Protein AF-A0A3N5NMA1-F1 (afdb_monomer_lite)

Sequence (122 aa):
MNNHKTGMLTVLQNRDFLALWLSQLVSKIGDNFAVIAALVLINRLAERAGIAVVVIAAAMTIPQLFALASGVFVDRFSRKTVMIVSNILRAGVVLLALLVQRPGQLYILYITAFALMGLGAL

Secondary structure (DSSP, 8-state):
-------HHHHTTSHHHHHHHHHHHHHHHHHHHHHHHHHHHHHHH-TTHHHHHHHHHHHHHGGGGGHHHHHHHHHHS-HHHHHHHHHHHHHHHHGGGGG--SGGGHHHHHHHHHHHHHHHT-

Radius of gyration: 18.5 Å; chains: 1; bounding box: 37×26×65 Å

Structure (mmCIF, N/CA/C/O backbone):
data_AF-A0A3N5NMA1-F1
#
_entry.id   AF-A0A3N5NMA1-F1
#
loop_
_atom_site.group_PDB
_atom_site.id
_atom_site.type_symbol
_atom_site.label_atom_id
_atom_site.label_alt_id
_atom_site.label_comp_id
_atom_site.label_asym_id
_atom_site.label_entity_id
_atom_site.label_seq_id
_atom_site.pdbx_PDB_ins_code
_atom_site.Cartn_x
_atom_site.Cartn_y
_atom_site.Cartn_z
_atom_site.occupancy
_atom_site.B_iso_or_equiv
_atom_site.auth_seq_id
_atom_site.auth_comp_id
_atom_site.auth_asym_id
_atom_site.auth_atom_id
_atom_site.pdbx_PDB_model_num
ATOM 1 N N . MET A 1 1 ? -6.304 13.127 45.333 1.00 39.97 1 MET A N 1
ATOM 2 C CA . MET A 1 1 ? -5.652 13.367 44.023 1.00 39.97 1 MET A CA 1
ATOM 3 C C . MET A 1 1 ? -4.910 12.097 43.630 1.00 39.97 1 MET A C 1
ATOM 5 O O . MET A 1 1 ? -3.783 11.904 44.063 1.00 39.97 1 MET A O 1
ATOM 9 N N . ASN A 1 2 ? -5.564 11.182 42.905 1.00 43.16 2 ASN A N 1
ATOM 10 C CA . ASN A 1 2 ? -4.961 9.897 42.535 1.00 43.16 2 ASN A CA 1
ATOM 11 C C . ASN A 1 2 ? -4.225 10.042 41.202 1.00 43.16 2 ASN A C 1
ATOM 13 O O . ASN A 1 2 ? -4.841 10.123 40.143 1.00 43.16 2 ASN A O 1
ATOM 17 N N . ASN A 1 3 ? -2.898 10.080 41.280 1.00 54.09 3 ASN A N 1
ATOM 18 C CA . ASN A 1 3 ? -2.002 10.077 40.132 1.00 54.09 3 ASN A CA 1
ATOM 19 C C . ASN A 1 3 ? -2.031 8.700 39.453 1.00 54.09 3 ASN A C 1
ATOM 21 O O . ASN A 1 3 ? -1.236 7.818 39.781 1.00 54.09 3 ASN A O 1
ATOM 25 N N . HIS A 1 4 ? -2.928 8.504 38.488 1.00 57.03 4 HIS A N 1
ATOM 26 C CA . HIS A 1 4 ? -2.759 7.444 37.501 1.00 57.03 4 HIS A CA 1
ATOM 27 C C . HIS A 1 4 ? -1.563 7.815 36.630 1.00 57.03 4 HIS A C 1
ATOM 29 O O . HIS A 1 4 ? -1.668 8.623 35.713 1.00 57.03 4 HIS A O 1
ATOM 35 N N . LYS A 1 5 ? -0.400 7.238 36.938 1.00 58.50 5 LYS A N 1
ATOM 36 C CA . LYS A 1 5 ? 0.709 7.168 35.989 1.00 58.50 5 LYS A CA 1
ATOM 37 C C . LYS A 1 5 ? 0.260 6.259 34.842 1.00 58.50 5 LYS A C 1
ATOM 39 O O . LYS A 1 5 ? 0.550 5.068 34.842 1.00 58.50 5 LYS A O 1
ATOM 44 N N . THR A 1 6 ? -0.503 6.800 33.901 1.00 63.28 6 THR A N 1
ATOM 45 C CA . THR A 1 6 ? -0.841 6.168 32.623 1.00 63.28 6 THR A CA 1
ATOM 46 C C . THR A 1 6 ? 0.431 6.098 31.781 1.00 63.28 6 THR A C 1
ATOM 48 O O . THR A 1 6 ? 0.697 6.941 30.931 1.00 63.28 6 THR A O 1
ATOM 51 N N . GLY A 1 7 ? 1.283 5.115 32.069 1.00 70.19 7 GLY A N 1
ATOM 52 C CA . GLY A 1 7 ? 2.435 4.809 31.228 1.00 70.19 7 GLY A CA 1
ATOM 53 C C . GLY A 1 7 ? 1.976 4.154 29.924 1.00 70.19 7 GLY A C 1
ATOM 54 O O . GLY A 1 7 ? 1.015 3.389 29.929 1.00 70.19 7 GLY A O 1
ATOM 55 N N . MET A 1 8 ? 2.685 4.390 28.812 1.00 72.06 8 MET A N 1
ATOM 56 C CA . MET A 1 8 ? 2.418 3.714 27.523 1.00 72.06 8 MET A CA 1
ATOM 57 C C . MET A 1 8 ? 2.288 2.187 27.663 1.00 72.06 8 MET A C 1
ATOM 59 O O . MET A 1 8 ? 1.491 1.565 26.966 1.00 72.06 8 MET A O 1
ATOM 63 N N . LEU A 1 9 ? 3.031 1.589 28.601 1.00 78.94 9 LEU A N 1
ATOM 64 C CA . LEU A 1 9 ? 3.009 0.152 28.880 1.00 78.94 9 LEU A CA 1
ATOM 65 C C . LEU A 1 9 ? 1.656 -0.348 29.416 1.00 78.94 9 LEU A C 1
ATOM 67 O O . LEU A 1 9 ? 1.308 -1.502 29.192 1.00 78.94 9 LEU A O 1
ATOM 71 N N . THR A 1 10 ? 0.865 0.504 30.074 1.00 81.38 10 THR A N 1
ATOM 72 C CA . THR A 1 10 ? -0.471 0.146 30.577 1.00 81.38 10 THR A CA 1
ATOM 73 C C . THR A 1 10 ? -1.464 -0.066 29.432 1.00 81.38 10 THR A C 1
ATOM 75 O O . THR A 1 10 ? -2.348 -0.910 29.529 1.00 81.38 10 THR A O 1
ATOM 78 N N . VAL A 1 11 ? -1.296 0.633 28.304 1.00 82.31 11 VAL A N 1
ATOM 79 C CA . VAL A 1 11 ? -2.168 0.475 27.126 1.00 82.31 11 VAL A CA 1
ATOM 80 C C . VAL A 1 11 ? -1.945 -0.888 26.456 1.00 82.31 11 VAL A C 1
ATOM 82 O O . VAL A 1 11 ? -2.894 -1.502 25.974 1.00 82.31 11 VAL A O 1
ATOM 85 N N . LEU A 1 12 ? -0.717 -1.418 26.513 1.00 84.88 12 LEU A N 1
ATOM 86 C CA . LEU A 1 12 ? -0.369 -2.749 25.996 1.00 84.88 12 LEU A CA 1
ATOM 87 C C . LEU A 1 12 ? -0.980 -3.903 26.809 1.00 84.88 12 LEU A C 1
ATOM 89 O O . LEU A 1 12 ? -1.012 -5.032 26.327 1.00 84.88 12 LEU A O 1
ATOM 93 N N . GLN A 1 13 ? -1.483 -3.642 28.019 1.00 87.31 13 GLN A N 1
ATOM 94 C CA . GLN A 1 13 ? -2.186 -4.647 28.826 1.00 87.31 13 GLN A CA 1
ATOM 95 C C . GLN A 1 13 ? -3.621 -4.889 28.334 1.00 87.31 13 GLN A C 1
ATOM 97 O O . GLN A 1 13 ? -4.212 -5.926 28.636 1.00 87.31 13 GLN A O 1
ATOM 102 N N . ASN A 1 14 ? -4.185 -3.962 27.554 1.00 91.94 14 ASN A N 1
ATOM 103 C CA . ASN A 1 14 ? -5.468 -4.167 26.899 1.00 91.94 14 ASN A CA 1
ATOM 104 C C . ASN A 1 14 ? -5.282 -5.109 25.697 1.00 91.94 14 ASN A C 1
ATOM 106 O O . ASN A 1 14 ? -4.626 -4.759 24.715 1.00 91.94 14 ASN A O 1
ATOM 110 N N . ARG A 1 15 ? -5.877 -6.306 25.774 1.00 89.69 15 ARG A N 1
ATOM 111 C CA . ARG A 1 15 ? -5.729 -7.356 24.751 1.00 89.69 15 ARG A CA 1
ATOM 112 C C . ARG A 1 15 ? -6.254 -6.927 23.380 1.00 89.69 15 ARG A C 1
ATOM 114 O O . ARG A 1 15 ? -5.629 -7.270 22.380 1.00 89.69 15 ARG A O 1
ATOM 121 N N . ASP A 1 16 ? -7.337 -6.155 23.334 1.00 89.19 16 ASP A N 1
ATOM 122 C CA . ASP A 1 16 ? -7.918 -5.673 22.076 1.00 89.19 16 ASP A CA 1
ATOM 123 C C . ASP A 1 16 ? -6.998 -4.645 21.414 1.00 89.19 16 ASP A C 1
ATOM 125 O O . ASP A 1 16 ? -6.737 -4.711 20.211 1.00 89.19 16 ASP A O 1
ATOM 129 N N . PHE A 1 17 ? -6.437 -3.731 22.211 1.00 89.56 17 PHE A N 1
ATOM 130 C CA . PHE A 1 17 ? -5.446 -2.775 21.722 1.00 89.56 17 PHE A CA 1
ATOM 131 C C . PHE A 1 17 ? -4.183 -3.483 21.231 1.00 89.56 17 PHE A C 1
ATOM 133 O O . PHE A 1 17 ? -3.706 -3.198 20.135 1.00 89.56 17 PHE A O 1
ATOM 140 N N . LEU A 1 18 ? -3.651 -4.422 22.017 1.00 91.44 18 LEU A N 1
ATOM 141 C CA . LEU A 1 18 ? -2.439 -5.155 21.666 1.00 91.44 18 LEU A CA 1
ATOM 142 C C . LEU A 1 18 ? -2.624 -5.953 20.368 1.00 91.44 18 LEU A C 1
ATOM 144 O O . LEU A 1 18 ? -1.732 -5.947 19.521 1.00 91.44 18 LEU A O 1
ATOM 148 N N . ALA A 1 19 ? -3.785 -6.588 20.179 1.00 90.25 19 ALA A N 1
ATOM 149 C CA . ALA A 1 19 ? -4.116 -7.300 18.948 1.00 90.25 19 ALA A CA 1
ATOM 150 C C . ALA A 1 19 ? -4.130 -6.360 17.730 1.00 90.25 19 ALA A C 1
ATOM 152 O O . ALA A 1 19 ? -3.487 -6.662 16.724 1.00 90.25 19 ALA A O 1
ATOM 153 N N . LEU A 1 20 ? -4.788 -5.198 17.838 1.00 87.50 20 LEU A N 1
ATOM 154 C CA . LEU A 1 20 ? -4.814 -4.182 16.777 1.00 87.50 20 LEU A CA 1
ATOM 155 C C . LEU A 1 20 ? -3.435 -3.575 16.498 1.00 87.50 20 LEU A C 1
ATOM 157 O O . LEU A 1 20 ? -3.115 -3.230 15.359 1.00 87.50 20 LEU A O 1
ATOM 161 N N . TRP A 1 21 ? -2.619 -3.402 17.534 1.00 91.81 21 TRP A N 1
ATOM 162 C CA . TRP A 1 21 ? -1.279 -2.846 17.406 1.00 91.81 21 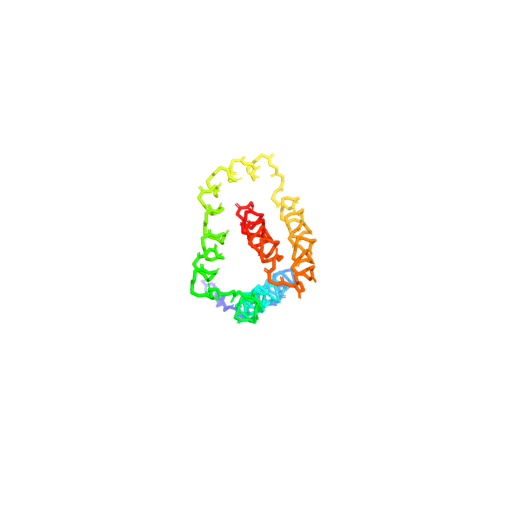TRP A CA 1
ATOM 163 C C . TRP A 1 21 ? -0.342 -3.828 16.699 1.00 91.81 21 TRP A C 1
ATOM 165 O O . TRP A 1 21 ? 0.327 -3.454 15.737 1.00 91.81 21 TRP A O 1
ATOM 175 N N . LEU A 1 22 ? -0.353 -5.103 17.102 1.00 93.00 22 LEU A N 1
ATOM 176 C CA . LEU A 1 22 ? 0.433 -6.154 16.454 1.00 93.00 22 LEU A CA 1
ATOM 177 C C . LEU A 1 22 ? -0.006 -6.378 15.004 1.00 93.00 22 LEU A C 1
ATOM 179 O O . LEU A 1 22 ? 0.849 -6.495 14.127 1.00 93.00 22 LEU A O 1
ATOM 183 N N . SER A 1 23 ? -1.314 -6.377 14.717 1.00 88.94 23 SER A N 1
ATOM 184 C CA . SER A 1 23 ? -1.799 -6.510 13.338 1.00 88.94 23 SER A CA 1
ATOM 185 C C . SER A 1 23 ? -1.334 -5.350 12.457 1.00 88.94 23 SER A C 1
ATOM 187 O O . SER A 1 23 ? -0.936 -5.563 11.310 1.00 88.94 23 SER A O 1
ATOM 189 N N . GLN A 1 24 ? -1.336 -4.123 12.986 1.00 88.75 24 GLN A N 1
ATOM 190 C CA . GLN A 1 24 ? -0.826 -2.953 12.270 1.00 88.75 24 GLN A CA 1
ATOM 191 C C . GLN A 1 24 ? 0.687 -3.013 12.076 1.00 88.75 24 GLN A C 1
ATOM 193 O O . GLN A 1 24 ? 1.161 -2.702 10.986 1.00 88.75 24 GLN A O 1
ATOM 198 N N . LEU A 1 25 ? 1.441 -3.451 13.087 1.00 93.25 25 LEU A N 1
ATOM 199 C CA . LEU A 1 25 ? 2.888 -3.623 12.984 1.00 93.25 25 LEU A CA 1
ATOM 200 C C . LEU A 1 25 ? 3.243 -4.595 11.854 1.00 93.25 25 LEU A C 1
ATOM 202 O O . LEU A 1 25 ? 4.022 -4.249 10.967 1.00 9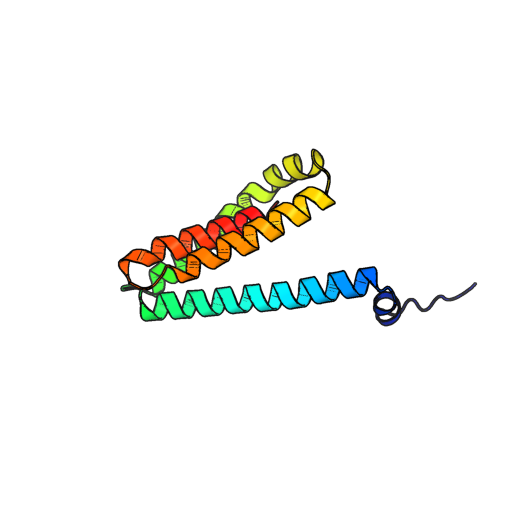3.25 25 LEU A O 1
ATOM 206 N N . VAL A 1 26 ? 2.628 -5.781 11.847 1.00 91.44 26 VAL A N 1
ATOM 207 C CA . VAL A 1 26 ? 2.846 -6.795 10.804 1.00 91.44 26 VAL A CA 1
ATOM 208 C C . VAL A 1 26 ? 2.458 -6.254 9.427 1.00 91.44 26 VAL A C 1
ATOM 210 O O . VAL A 1 26 ? 3.225 -6.401 8.477 1.00 91.44 26 VAL A O 1
ATOM 213 N N . SER A 1 27 ? 1.320 -5.563 9.319 1.00 87.88 27 SER A N 1
ATOM 214 C CA . SER A 1 27 ? 0.867 -4.972 8.051 1.00 87.88 27 SER A CA 1
ATOM 215 C C . SER A 1 27 ? 1.846 -3.921 7.525 1.00 87.88 27 SER A C 1
ATOM 217 O O . SER A 1 27 ? 2.191 -3.935 6.349 1.00 87.88 27 SER A O 1
ATOM 219 N N . LYS A 1 28 ? 2.369 -3.047 8.396 1.00 90.31 28 LYS A N 1
ATOM 220 C CA . LYS A 1 28 ? 3.348 -2.018 8.011 1.00 90.31 28 LYS A CA 1
ATOM 221 C C . LYS A 1 28 ? 4.690 -2.597 7.593 1.00 90.31 28 LYS A C 1
ATOM 223 O O . LYS A 1 28 ? 5.343 -2.047 6.707 1.00 90.31 28 LYS A O 1
ATOM 228 N N . ILE A 1 29 ? 5.108 -3.698 8.205 1.00 94.44 29 ILE A N 1
ATOM 229 C CA . ILE A 1 29 ? 6.290 -4.432 7.755 1.00 94.44 29 ILE A CA 1
ATOM 230 C C . ILE A 1 29 ? 6.033 -5.011 6.357 1.00 9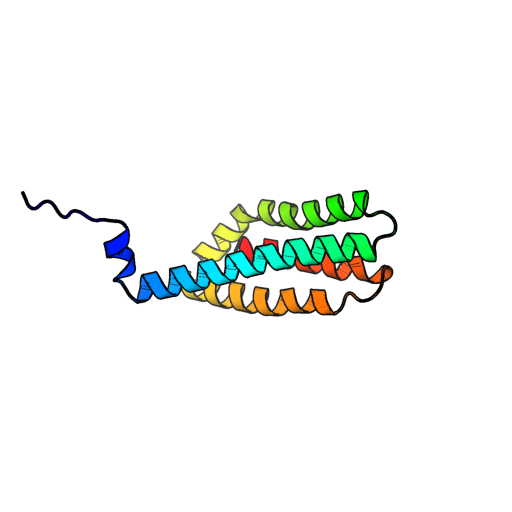4.44 29 ILE A C 1
ATOM 232 O O . ILE A 1 29 ? 6.852 -4.812 5.461 1.00 94.44 29 ILE A O 1
ATOM 236 N N . GLY A 1 30 ? 4.877 -5.647 6.145 1.00 90.00 30 GLY A N 1
ATOM 237 C CA . GLY A 1 30 ? 4.466 -6.177 4.841 1.00 90.00 30 GLY A CA 1
ATOM 238 C C . GLY A 1 30 ? 4.429 -5.115 3.739 1.00 90.00 30 GLY A C 1
ATOM 239 O O . GLY A 1 30 ? 5.005 -5.326 2.673 1.00 90.00 30 GLY A O 1
ATOM 240 N N . ASP A 1 31 ? 3.841 -3.949 4.016 1.00 89.50 31 ASP A N 1
ATOM 241 C CA . ASP A 1 31 ? 3.799 -2.810 3.089 1.00 89.50 31 ASP A CA 1
ATOM 242 C C . ASP A 1 31 ? 5.213 -2.374 2.663 1.00 89.50 31 ASP A C 1
ATOM 244 O O . ASP A 1 31 ? 5.478 -2.167 1.478 1.00 89.50 31 ASP A O 1
ATOM 248 N N . ASN A 1 32 ? 6.151 -2.279 3.612 1.00 92.81 32 ASN A N 1
ATOM 249 C CA . ASN A 1 32 ? 7.536 -1.907 3.308 1.00 92.81 32 ASN A CA 1
ATOM 250 C C . ASN A 1 32 ? 8.249 -2.966 2.459 1.00 92.81 32 ASN A C 1
ATOM 252 O O . ASN A 1 32 ? 8.953 -2.621 1.509 1.00 92.81 32 ASN A O 1
ATOM 256 N N . PHE A 1 33 ? 8.039 -4.253 2.747 1.00 94.12 33 PHE A N 1
ATOM 257 C CA . PHE A 1 33 ? 8.566 -5.325 1.90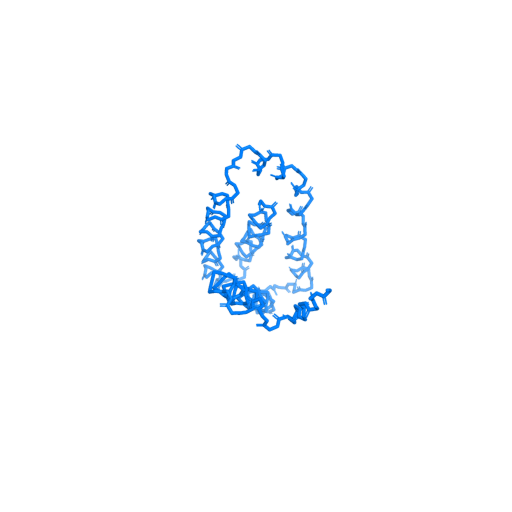2 1.00 94.12 33 PHE A CA 1
ATOM 258 C C . PHE A 1 33 ? 7.986 -5.280 0.488 1.00 94.12 33 PHE A C 1
ATOM 260 O O . PHE A 1 33 ? 8.733 -5.482 -0.467 1.00 94.12 33 PHE A O 1
ATOM 267 N N . ALA A 1 34 ? 6.697 -4.971 0.331 1.00 91.69 34 ALA A N 1
ATOM 268 C CA . ALA A 1 34 ? 6.072 -4.833 -0.981 1.00 91.69 34 ALA A CA 1
ATOM 269 C C . ALA A 1 34 ? 6.708 -3.697 -1.800 1.00 91.69 34 ALA A C 1
ATOM 271 O O . ALA A 1 34 ? 6.969 -3.877 -2.990 1.00 91.69 34 ALA A O 1
ATOM 272 N N . VAL A 1 35 ? 7.034 -2.563 -1.169 1.00 92.94 35 VAL A N 1
ATOM 273 C CA . VAL A 1 35 ? 7.764 -1.462 -1.824 1.00 92.94 35 VAL A CA 1
ATOM 274 C C . VAL A 1 35 ? 9.157 -1.910 -2.261 1.00 92.94 35 VAL A C 1
ATOM 276 O O . VAL A 1 35 ? 9.535 -1.697 -3.412 1.00 92.94 35 VAL A O 1
ATOM 279 N N . ILE A 1 36 ? 9.911 -2.579 -1.384 1.00 95.44 36 ILE A N 1
ATOM 280 C CA . ILE A 1 36 ? 11.245 -3.099 -1.725 1.00 95.44 36 ILE A CA 1
ATOM 281 C C . ILE A 1 36 ? 11.149 -4.097 -2.887 1.00 95.44 36 ILE A C 1
ATOM 283 O O . ILE A 1 36 ? 11.903 -3.989 -3.854 1.00 95.44 36 ILE A O 1
ATOM 287 N N . ALA A 1 37 ? 10.201 -5.034 -2.835 1.00 94.56 37 ALA A N 1
ATOM 288 C CA . ALA A 1 37 ? 9.973 -6.013 -3.894 1.00 94.56 37 ALA A CA 1
ATOM 289 C C . ALA A 1 37 ? 9.632 -5.337 -5.230 1.00 94.56 37 ALA A C 1
ATOM 291 O O . ALA A 1 37 ? 10.182 -5.710 -6.266 1.00 94.56 37 ALA A O 1
ATOM 292 N N . ALA A 1 38 ? 8.788 -4.304 -5.207 1.00 94.88 38 ALA A N 1
ATOM 293 C CA . ALA A 1 38 ? 8.446 -3.525 -6.389 1.00 94.88 38 ALA A CA 1
ATOM 294 C C . ALA A 1 38 ? 9.673 -2.823 -6.994 1.00 94.88 38 ALA A C 1
ATOM 296 O O . ALA A 1 38 ? 9.870 -2.872 -8.208 1.00 94.88 38 ALA A O 1
ATOM 297 N N . LEU A 1 39 ? 10.536 -2.227 -6.163 1.00 95.50 39 LEU A N 1
ATOM 298 C CA . LEU A 1 39 ? 11.783 -1.602 -6.617 1.00 95.50 39 LEU A CA 1
ATOM 299 C C . LEU A 1 39 ? 12.751 -2.623 -7.227 1.00 95.50 39 LEU A C 1
ATOM 301 O O . LEU A 1 39 ? 13.331 -2.361 -8.281 1.00 95.50 39 LEU A O 1
ATOM 305 N N . VAL A 1 40 ? 12.892 -3.801 -6.612 1.00 95.62 40 VAL A N 1
ATOM 306 C CA . VAL A 1 40 ? 13.709 -4.899 -7.156 1.00 95.62 40 VAL A CA 1
ATOM 307 C C . VAL A 1 40 ? 13.165 -5.362 -8.506 1.00 95.62 40 VAL A C 1
ATOM 309 O O . VAL A 1 40 ? 13.933 -5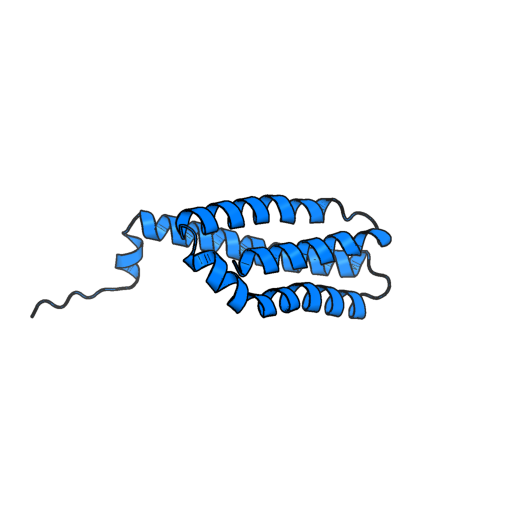.574 -9.444 1.00 95.62 40 VAL A O 1
ATOM 312 N N . LEU A 1 41 ? 11.846 -5.495 -8.633 1.00 95.75 41 LEU A N 1
ATOM 313 C CA . LEU A 1 41 ? 11.201 -5.940 -9.863 1.00 95.75 41 LEU A CA 1
ATOM 314 C C . LEU A 1 41 ? 11.361 -4.923 -10.993 1.00 95.75 41 LEU A C 1
ATOM 316 O O . LEU A 1 41 ? 11.693 -5.299 -12.115 1.00 95.75 41 LEU A O 1
ATOM 320 N N . ILE A 1 42 ? 11.209 -3.635 -10.683 1.00 96.56 42 ILE A N 1
ATOM 321 C CA . ILE A 1 42 ? 11.496 -2.539 -11.613 1.00 96.56 42 ILE A CA 1
ATOM 322 C C . ILE A 1 42 ? 12.958 -2.583 -12.049 1.00 96.56 42 ILE A C 1
ATOM 324 O O . ILE A 1 42 ? 13.233 -2.515 -13.240 1.00 96.56 42 ILE A O 1
ATOM 328 N N . ASN A 1 43 ? 13.898 -2.734 -11.117 1.00 96.31 43 ASN A N 1
ATOM 329 C CA . ASN A 1 43 ? 15.318 -2.777 -11.452 1.00 96.31 43 ASN A CA 1
ATOM 330 C C . ASN A 1 43 ? 15.674 -3.965 -12.363 1.00 96.31 43 ASN A C 1
ATOM 332 O O . ASN A 1 43 ? 16.513 -3.821 -13.245 1.00 96.31 43 ASN A O 1
ATOM 336 N N . ARG A 1 44 ? 15.017 -5.116 -12.178 1.00 95.06 44 ARG A N 1
ATOM 337 C CA . ARG A 1 44 ? 15.257 -6.327 -12.976 1.00 95.06 44 ARG A CA 1
ATOM 338 C C . ARG A 1 44 ? 14.581 -6.322 -14.342 1.00 95.06 44 ARG A C 1
ATOM 340 O O . ARG A 1 44 ? 15.128 -6.897 -15.276 1.00 95.06 44 ARG A O 1
ATOM 347 N N . LEU A 1 45 ? 13.373 -5.770 -14.438 1.00 95.44 45 LEU A N 1
ATOM 348 C CA . LEU A 1 45 ? 12.509 -5.952 -15.607 1.00 95.44 45 LEU A CA 1
ATOM 349 C C . LEU A 1 45 ? 12.294 -4.676 -16.422 1.00 95.44 45 LEU A C 1
ATOM 351 O O . LEU A 1 45 ? 11.890 -4.775 -17.577 1.00 95.44 45 LEU A O 1
ATOM 355 N N . ALA A 1 46 ? 12.511 -3.487 -15.858 1.00 95.44 46 ALA A N 1
ATOM 356 C CA . ALA A 1 46 ? 12.276 -2.245 -16.583 1.00 95.44 46 ALA A CA 1
ATOM 357 C C . ALA A 1 46 ? 13.472 -1.895 -17.469 1.00 95.44 46 ALA A C 1
ATOM 359 O O . ALA A 1 46 ? 14.592 -1.752 -16.989 1.00 95.44 46 ALA A O 1
ATOM 360 N N . GLU A 1 47 ? 13.209 -1.621 -18.745 1.00 92.06 47 GLU A N 1
ATOM 361 C CA . GLU A 1 47 ? 14.225 -1.099 -19.669 1.00 92.06 47 GLU A CA 1
ATOM 362 C C . GLU A 1 47 ? 14.762 0.271 -19.223 1.00 92.06 47 GLU A C 1
ATOM 364 O O . GLU A 1 47 ? 15.930 0.597 -19.419 1.00 92.06 47 GLU A O 1
ATOM 369 N N . ARG A 1 48 ? 13.901 1.087 -18.597 1.00 93.50 48 ARG A N 1
ATOM 370 C CA . ARG A 1 48 ? 14.227 2.422 -18.075 1.00 93.50 48 ARG A CA 1
ATOM 371 C C . ARG A 1 48 ? 13.827 2.534 -16.607 1.00 93.50 48 ARG A C 1
ATOM 373 O O . ARG A 1 48 ? 12.825 3.168 -16.274 1.00 93.50 48 ARG A O 1
ATOM 380 N N . ALA A 1 49 ? 14.625 1.931 -15.728 1.00 91.75 49 ALA A N 1
ATOM 381 C CA . ALA A 1 49 ? 14.349 1.870 -14.290 1.00 91.75 49 ALA A CA 1
ATOM 382 C C . ALA A 1 49 ? 14.050 3.244 -13.658 1.00 91.75 49 ALA A C 1
ATOM 384 O O . ALA A 1 49 ? 13.113 3.354 -12.874 1.00 91.75 49 ALA A O 1
ATOM 385 N N . GLY A 1 50 ? 14.766 4.309 -14.046 1.00 93.56 50 GLY A N 1
ATOM 386 C CA . GLY A 1 50 ? 14.523 5.658 -13.516 1.00 93.56 50 GLY A CA 1
ATOM 387 C C . GLY A 1 50 ? 13.102 6.173 -13.780 1.00 93.56 50 GLY A C 1
ATOM 388 O O . GLY A 1 50 ? 12.449 6.674 -12.870 1.00 93.56 50 GLY A O 1
ATOM 389 N N . ILE A 1 51 ? 12.583 5.979 -14.998 1.00 95.50 51 ILE A N 1
ATOM 390 C CA . ILE A 1 51 ? 11.207 6.371 -15.346 1.00 95.50 51 ILE A CA 1
ATOM 391 C C . ILE A 1 51 ? 10.206 5.476 -14.610 1.00 95.50 51 ILE A C 1
ATOM 393 O O . ILE A 1 51 ? 9.242 5.970 -14.036 1.00 95.50 51 ILE A O 1
ATOM 397 N N . ALA A 1 52 ? 10.451 4.166 -14.580 1.00 96.25 52 ALA A N 1
ATOM 398 C CA . ALA A 1 52 ? 9.575 3.210 -13.910 1.00 96.25 52 ALA A CA 1
ATOM 399 C C . ALA A 1 52 ? 9.424 3.485 -12.400 1.00 96.25 52 ALA A C 1
ATOM 401 O O . ALA A 1 52 ? 8.328 3.322 -11.865 1.00 96.25 52 ALA A O 1
ATOM 402 N N . VAL A 1 53 ? 10.485 3.947 -11.726 1.00 96.50 53 VAL A N 1
ATOM 403 C CA . VAL A 1 53 ? 10.436 4.382 -10.317 1.00 96.50 53 VAL A CA 1
ATOM 404 C C . VAL A 1 53 ? 9.547 5.618 -10.142 1.00 96.50 53 VAL A C 1
ATOM 406 O O . VAL A 1 53 ? 8.746 5.675 -9.211 1.00 96.50 53 VAL A O 1
ATOM 409 N N . VAL A 1 54 ? 9.627 6.592 -11.051 1.00 96.88 54 VAL A N 1
ATOM 410 C CA . VAL A 1 54 ? 8.746 7.774 -11.017 1.00 96.88 54 VAL A CA 1
ATOM 411 C C . VAL A 1 54 ? 7.288 7.373 -11.245 1.00 96.88 54 VAL A C 1
ATOM 413 O O . VAL A 1 54 ? 6.402 7.842 -10.534 1.00 96.88 54 VAL A O 1
ATOM 416 N N . VAL A 1 55 ? 7.031 6.467 -12.192 1.00 96.88 55 VAL A N 1
ATOM 417 C CA . VAL A 1 55 ? 5.676 5.984 -12.497 1.00 96.88 55 VAL A CA 1
ATOM 418 C C . VAL A 1 55 ? 5.063 5.251 -11.305 1.00 96.88 55 VAL A C 1
ATOM 420 O O . VAL A 1 55 ? 3.916 5.530 -10.959 1.00 96.88 55 VAL A O 1
ATOM 423 N N . ILE A 1 56 ? 5.801 4.358 -10.637 1.00 96.31 56 ILE A N 1
ATOM 424 C CA . ILE A 1 56 ? 5.261 3.670 -9.456 1.00 96.31 56 ILE A CA 1
ATOM 425 C C . ILE A 1 56 ? 5.050 4.630 -8.280 1.00 96.31 56 ILE A C 1
ATOM 427 O O . ILE A 1 56 ? 4.038 4.524 -7.594 1.00 96.31 56 ILE A O 1
ATOM 431 N N . ALA A 1 57 ? 5.935 5.612 -8.082 1.00 96.12 57 ALA A N 1
ATOM 432 C CA . ALA A 1 57 ? 5.745 6.642 -7.063 1.00 96.12 57 ALA A CA 1
ATOM 433 C C . ALA A 1 57 ? 4.483 7.476 -7.339 1.00 96.12 57 ALA A C 1
ATOM 435 O O . ALA A 1 57 ? 3.684 7.712 -6.435 1.00 96.12 57 ALA A O 1
ATOM 436 N N . ALA A 1 58 ? 4.247 7.860 -8.597 1.00 97.25 58 ALA A N 1
ATOM 437 C CA . ALA A 1 58 ? 3.018 8.538 -9.000 1.00 97.25 58 ALA A CA 1
ATOM 438 C C . ALA A 1 58 ? 1.782 7.656 -8.766 1.00 97.25 58 ALA A C 1
ATOM 440 O O . ALA A 1 58 ? 0.794 8.126 -8.203 1.00 97.25 58 ALA A O 1
ATOM 441 N N . ALA A 1 59 ? 1.852 6.369 -9.121 1.00 96.25 59 ALA A N 1
ATOM 442 C CA . ALA A 1 59 ? 0.779 5.412 -8.867 1.00 96.25 59 ALA A CA 1
ATOM 443 C C . ALA A 1 59 ? 0.453 5.291 -7.371 1.00 96.25 59 ALA A C 1
ATOM 445 O O . ALA A 1 59 ? -0.707 5.107 -7.020 1.00 96.25 59 ALA A O 1
ATOM 446 N N . MET A 1 60 ? 1.441 5.441 -6.485 1.00 94.38 60 MET A N 1
ATOM 447 C CA . MET A 1 60 ? 1.213 5.406 -5.041 1.00 94.38 60 MET A CA 1
ATOM 448 C C . MET A 1 60 ? 0.603 6.705 -4.487 1.00 94.38 60 MET A C 1
ATOM 450 O O . MET A 1 60 ? -0.193 6.660 -3.549 1.00 94.38 60 MET A O 1
ATOM 454 N N . THR A 1 61 ? 0.952 7.857 -5.058 1.00 94.31 61 THR A N 1
ATOM 455 C CA . THR A 1 61 ? 0.559 9.172 -4.522 1.00 94.31 61 THR A CA 1
ATOM 456 C C . THR A 1 61 ? -0.768 9.680 -5.085 1.00 94.31 61 THR A C 1
ATOM 458 O O . THR A 1 61 ? -1.575 10.226 -4.338 1.00 94.31 61 THR A O 1
ATOM 461 N N . ILE A 1 62 ? -1.042 9.488 -6.381 1.00 95.50 62 ILE A N 1
ATOM 462 C CA . ILE A 1 62 ? -2.258 10.010 -7.037 1.00 95.50 62 ILE A CA 1
ATOM 463 C C . ILE A 1 62 ? -3.557 9.566 -6.338 1.00 95.50 62 ILE A C 1
ATOM 465 O O . ILE A 1 62 ? -4.418 10.423 -6.131 1.00 95.50 62 ILE A O 1
ATOM 469 N N . PRO A 1 63 ? -3.733 8.295 -5.918 1.00 92.31 63 PRO A N 1
ATOM 470 C CA . PRO A 1 63 ? -4.947 7.872 -5.219 1.00 92.31 63 PRO A CA 1
ATOM 471 C C . PRO A 1 63 ? -5.248 8.668 -3.946 1.00 92.31 63 PRO A C 1
ATOM 473 O O . PRO A 1 63 ? -6.409 8.837 -3.583 1.00 92.31 63 PRO A O 1
ATOM 476 N N . GLN A 1 64 ? -4.217 9.190 -3.276 1.00 90.69 64 GLN A N 1
ATOM 477 C CA . GLN A 1 64 ? -4.371 9.937 -2.027 1.00 90.69 64 GLN A CA 1
ATOM 478 C C . GLN A 1 64 ? -5.095 11.273 -2.232 1.00 90.69 64 GLN A C 1
ATOM 480 O O . GLN A 1 64 ? -5.710 11.781 -1.298 1.00 90.69 64 GLN A O 1
ATOM 485 N N . LEU A 1 65 ? -5.104 11.814 -3.455 1.00 92.25 65 LEU A N 1
ATOM 486 C CA . LEU A 1 65 ? -5.870 13.019 -3.792 1.00 92.25 65 LEU A CA 1
ATOM 487 C C . LEU A 1 65 ? -7.380 12.820 -3.600 1.00 92.25 65 LEU A C 1
ATOM 489 O O . LEU A 1 65 ? -8.109 13.783 -3.373 1.00 92.25 65 LEU A O 1
ATOM 493 N N . PHE A 1 66 ? -7.849 11.572 -3.641 1.00 88.94 66 PHE A N 1
ATOM 494 C CA . PHE A 1 66 ? -9.254 11.228 -3.449 1.00 88.94 66 PHE A CA 1
ATOM 495 C C . PHE A 1 66 ? -9.617 10.943 -1.985 1.00 88.94 66 PHE A C 1
ATOM 497 O O . PHE A 1 66 ? -10.783 10.677 -1.705 1.00 88.94 66 PHE A O 1
ATOM 504 N N . ALA A 1 67 ? -8.677 11.055 -1.037 1.00 86.50 67 ALA A N 1
ATOM 505 C CA . ALA A 1 67 ? -8.918 10.747 0.377 1.00 86.50 67 ALA A CA 1
ATOM 506 C C . ALA A 1 67 ? -10.063 11.573 0.998 1.00 86.50 67 ALA A C 1
ATOM 508 O O . ALA A 1 67 ? -10.818 11.067 1.826 1.00 86.50 67 ALA A O 1
ATOM 509 N N . LEU A 1 68 ? -10.250 12.829 0.569 1.00 85.19 68 LEU A N 1
ATOM 510 C CA . LEU A 1 68 ? -11.367 13.655 1.044 1.00 85.19 68 LEU A CA 1
ATOM 511 C C . LEU A 1 68 ? -12.726 13.102 0.586 1.00 85.19 68 LEU A C 1
ATOM 513 O O . LEU A 1 68 ? -13.675 13.061 1.365 1.00 85.19 68 LEU A O 1
ATOM 517 N N . ALA A 1 69 ? -12.812 12.647 -0.668 1.00 86.25 69 ALA A N 1
ATOM 518 C CA . ALA A 1 69 ? -14.018 12.015 -1.194 1.00 86.25 69 ALA A CA 1
ATOM 519 C C . ALA A 1 69 ? -14.277 10.673 -0.499 1.00 86.25 69 ALA A C 1
ATOM 521 O O . ALA A 1 69 ? -15.418 10.377 -0.149 1.00 86.25 69 ALA A O 1
ATOM 522 N N . SER A 1 70 ? -13.218 9.905 -0.233 1.00 83.25 70 SER A N 1
ATOM 523 C CA . SER A 1 70 ? -13.286 8.674 0.551 1.00 83.25 70 SER A CA 1
ATOM 524 C C . SER A 1 70 ? -13.913 8.903 1.925 1.00 83.25 70 SER A C 1
ATOM 526 O O . SER A 1 70 ? -14.791 8.135 2.305 1.00 83.25 70 SER A O 1
ATOM 528 N N . GLY A 1 71 ? -13.573 9.995 2.621 1.00 81.81 71 GLY A N 1
ATOM 529 C CA . GLY A 1 71 ? -14.167 10.349 3.919 1.00 81.81 71 GLY A CA 1
ATOM 530 C C . GLY A 1 71 ? -15.698 10.416 3.897 1.00 81.81 71 GLY A C 1
ATOM 531 O O . GLY A 1 71 ? -16.351 9.865 4.779 1.00 81.81 71 GLY A O 1
ATOM 532 N N . VAL A 1 72 ? -16.285 10.964 2.827 1.00 85.44 72 VAL A N 1
ATOM 533 C CA . VAL A 1 72 ? -17.749 11.008 2.647 1.00 85.44 72 VAL A CA 1
ATOM 534 C C . VAL A 1 72 ? -18.350 9.604 2.540 1.00 85.44 72 VAL A C 1
ATOM 536 O O . VAL A 1 72 ? -19.455 9.365 3.028 1.00 85.44 72 VAL A O 1
ATOM 539 N N . PHE A 1 73 ? -17.646 8.664 1.903 1.00 80.50 73 PHE A N 1
ATOM 540 C CA . PHE A 1 73 ? -18.073 7.266 1.858 1.00 80.50 73 PHE A CA 1
ATOM 541 C C . PHE A 1 73 ? -17.933 6.601 3.229 1.00 80.50 73 PHE A C 1
ATOM 543 O O . PHE A 1 73 ? -18.877 5.946 3.667 1.00 80.50 73 PHE A O 1
ATOM 550 N N . VAL A 1 74 ? -16.816 6.801 3.935 1.00 83.81 74 VAL A N 1
ATOM 551 C CA . VAL A 1 74 ? -16.599 6.232 5.279 1.00 83.81 74 VAL A CA 1
ATOM 552 C C . VAL A 1 74 ? -17.666 6.687 6.261 1.00 83.81 74 VAL A C 1
ATOM 554 O O . VAL A 1 74 ? -18.151 5.874 7.043 1.00 83.81 74 VAL A O 1
ATOM 557 N N . ASP A 1 75 ? -18.072 7.951 6.198 1.00 86.38 75 ASP A N 1
ATOM 558 C CA . ASP A 1 75 ? -19.066 8.509 7.115 1.00 86.38 75 ASP A CA 1
ATOM 559 C C . ASP A 1 75 ? -20.475 7.934 6.891 1.00 86.38 75 ASP A C 1
ATOM 561 O O . ASP A 1 75 ? -21.309 7.962 7.796 1.00 86.38 75 ASP A O 1
ATOM 565 N N . ARG A 1 76 ? -20.751 7.370 5.707 1.00 87.56 76 ARG A N 1
ATOM 566 C CA . ARG A 1 76 ? -22.043 6.740 5.377 1.00 87.56 76 ARG A CA 1
ATOM 567 C C . ARG A 1 76 ? -22.137 5.275 5.797 1.00 87.56 76 ARG A C 1
ATOM 569 O O . ARG A 1 76 ? -23.245 4.757 5.920 1.00 87.56 76 ARG A O 1
ATOM 576 N N . PHE A 1 77 ? -21.009 4.598 5.995 1.00 88.44 77 PHE A N 1
ATOM 577 C CA . PHE A 1 77 ? -20.959 3.174 6.326 1.00 88.44 77 PHE A CA 1
ATOM 578 C C . PHE A 1 77 ? -20.386 2.942 7.727 1.00 88.44 77 PHE A C 1
ATOM 580 O O . PHE A 1 77 ? -19.774 3.809 8.343 1.00 88.44 77 PHE A O 1
ATOM 587 N N . SER A 1 78 ? -20.566 1.734 8.268 1.00 90.75 78 SER A N 1
ATOM 588 C CA . SER A 1 78 ? -19.943 1.405 9.550 1.00 90.75 78 SER A CA 1
ATOM 589 C C . SER A 1 78 ? -18.414 1.361 9.390 1.00 90.75 78 SER A C 1
ATOM 591 O O . SER A 1 78 ? -17.894 0.630 8.540 1.00 90.75 78 SER A O 1
ATOM 593 N N . ARG A 1 79 ? -17.679 2.099 10.237 1.00 85.00 79 ARG A N 1
ATOM 594 C CA . ARG A 1 79 ? -16.199 2.123 10.228 1.00 85.00 79 ARG A CA 1
ATOM 595 C C . ARG A 1 79 ? -15.586 0.724 10.272 1.00 85.00 79 ARG A C 1
ATOM 597 O O . ARG A 1 79 ? -14.601 0.454 9.593 1.00 85.00 79 ARG A O 1
ATOM 604 N N . LYS A 1 80 ? -16.190 -0.183 11.047 1.00 87.00 80 LYS A N 1
ATOM 605 C CA . LYS A 1 80 ? -15.730 -1.571 11.165 1.00 87.00 80 LYS A CA 1
ATOM 606 C C . LYS A 1 80 ? -15.866 -2.323 9.839 1.00 87.00 80 LYS A C 1
ATOM 608 O O . LYS A 1 80 ? -14.939 -3.029 9.455 1.00 87.00 80 LYS A O 1
ATOM 613 N N . THR A 1 81 ? -16.989 -2.164 9.137 1.00 90.12 81 THR A N 1
ATOM 614 C CA . THR A 1 81 ? -17.212 -2.811 7.836 1.00 90.12 81 THR A CA 1
ATOM 615 C C . THR A 1 81 ? -16.238 -2.284 6.791 1.00 90.12 81 THR A C 1
ATOM 617 O O . THR A 1 81 ? -15.603 -3.091 6.118 1.00 90.12 81 THR A O 1
ATOM 620 N N . VAL A 1 82 ? -16.073 -0.960 6.694 1.00 90.75 82 VAL A N 1
ATOM 621 C CA . VAL A 1 82 ? -15.143 -0.338 5.736 1.00 90.75 82 VAL A CA 1
ATOM 622 C C . VAL A 1 82 ? -13.723 -0.850 5.962 1.00 90.75 82 VAL A C 1
ATOM 624 O O . VAL A 1 82 ? -13.095 -1.324 5.021 1.00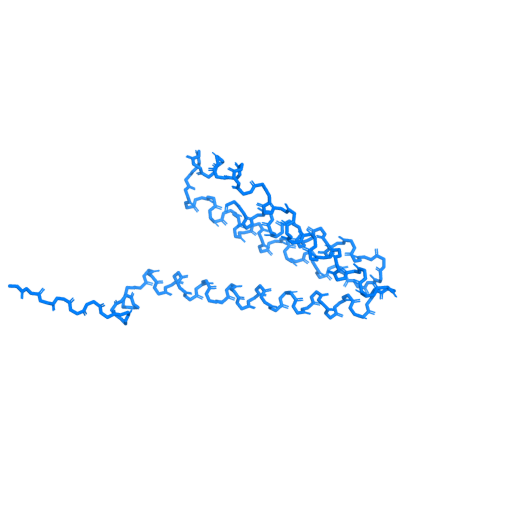 90.75 82 VAL A O 1
ATOM 627 N N . MET A 1 83 ? -13.265 -0.872 7.217 1.00 87.75 83 MET A N 1
ATOM 628 C CA . MET A 1 83 ? -11.938 -1.372 7.579 1.00 87.75 83 MET A CA 1
ATOM 629 C C . MET A 1 83 ? -11.740 -2.851 7.216 1.00 87.75 83 MET A C 1
ATOM 631 O O . MET A 1 83 ? -10.687 -3.224 6.709 1.00 87.75 83 MET A O 1
ATOM 635 N N . ILE A 1 84 ? -12.718 -3.720 7.483 1.00 90.06 84 ILE A N 1
ATOM 636 C CA . ILE A 1 84 ? -12.587 -5.152 7.169 1.00 90.06 84 ILE A CA 1
ATOM 637 C C . ILE A 1 84 ? -12.556 -5.364 5.653 1.00 90.06 84 ILE A C 1
ATOM 639 O O . ILE A 1 84 ? -11.673 -6.055 5.147 1.00 90.06 84 ILE A O 1
ATOM 643 N N . VAL A 1 85 ? -13.488 -4.749 4.924 1.00 92.31 85 VAL A N 1
ATOM 644 C CA . VAL A 1 85 ? -13.594 -4.899 3.467 1.00 92.31 85 VAL A CA 1
ATOM 645 C C . VAL A 1 85 ? -12.356 -4.336 2.771 1.00 92.31 85 VAL A C 1
ATOM 647 O O . VAL A 1 85 ? -11.796 -5.016 1.914 1.00 92.31 85 VAL A O 1
ATOM 650 N N . SER A 1 86 ? -11.876 -3.150 3.160 1.00 90.50 86 SER A N 1
ATOM 651 C CA . SER A 1 86 ? -10.681 -2.552 2.556 1.00 90.50 86 SER A CA 1
ATOM 652 C C . SER A 1 86 ? -9.441 -3.413 2.785 1.00 90.50 86 SER A C 1
ATOM 654 O O . SER A 1 86 ? -8.693 -3.658 1.841 1.00 90.50 86 SER A O 1
ATOM 656 N N . ASN A 1 87 ? -9.249 -3.964 3.988 1.00 89.12 87 ASN A N 1
ATOM 657 C CA . ASN A 1 87 ? -8.126 -4.863 4.264 1.00 89.12 87 ASN A CA 1
ATOM 658 C C . ASN A 1 87 ? -8.206 -6.176 3.469 1.00 89.12 87 ASN A C 1
ATOM 660 O O . ASN A 1 87 ? -7.190 -6.614 2.931 1.00 89.12 87 ASN A O 1
ATOM 664 N N . ILE A 1 88 ? -9.392 -6.779 3.332 1.00 93.19 88 ILE A N 1
ATOM 665 C CA . ILE A 1 88 ? -9.577 -7.992 2.515 1.00 93.19 88 ILE A CA 1
ATOM 666 C C . ILE A 1 88 ? -9.283 -7.703 1.040 1.00 93.19 88 ILE A C 1
ATOM 668 O O . ILE A 1 88 ? -8.549 -8.453 0.397 1.00 93.19 88 ILE A O 1
ATOM 672 N N . LEU A 1 89 ? -9.805 -6.596 0.505 1.00 94.56 89 LEU A N 1
ATOM 673 C CA . LEU A 1 89 ? -9.536 -6.194 -0.874 1.00 94.56 89 LEU A CA 1
ATOM 674 C C . LEU A 1 89 ? -8.045 -5.926 -1.092 1.00 94.56 89 LEU A C 1
ATOM 676 O O . LEU A 1 89 ? -7.493 -6.390 -2.084 1.00 94.56 89 LEU A O 1
ATOM 680 N N . ARG A 1 90 ? -7.364 -5.255 -0.155 1.00 91.62 90 ARG A N 1
ATOM 681 C CA . ARG A 1 90 ? -5.912 -5.021 -0.233 1.00 91.62 90 ARG A CA 1
ATOM 682 C C . ARG A 1 90 ? -5.124 -6.330 -0.238 1.00 91.62 90 ARG A C 1
ATOM 684 O O . ARG A 1 90 ? -4.222 -6.481 -1.059 1.00 91.62 90 ARG A O 1
ATOM 691 N N . ALA A 1 91 ? -5.499 -7.289 0.608 1.00 91.25 91 ALA A N 1
ATOM 692 C CA . ALA A 1 91 ? -4.887 -8.616 0.624 1.00 91.25 91 ALA A CA 1
ATOM 693 C C . ALA A 1 91 ? -5.087 -9.372 -0.702 1.00 91.25 91 ALA A C 1
ATOM 695 O O . ALA A 1 91 ? -4.180 -10.063 -1.149 1.00 91.25 91 ALA A O 1
ATOM 696 N N . GLY A 1 92 ? -6.236 -9.220 -1.365 1.00 94.62 92 GLY A N 1
ATOM 697 C CA . GLY A 1 92 ? -6.452 -9.780 -2.703 1.00 94.62 92 GLY A CA 1
ATOM 698 C C . GLY A 1 92 ? -5.636 -9.064 -3.784 1.00 94.62 92 GLY A C 1
ATOM 699 O O . GLY A 1 92 ? -4.973 -9.703 -4.597 1.00 94.62 92 GLY A O 1
ATOM 700 N N . VAL A 1 93 ? -5.644 -7.730 -3.772 1.00 95.44 93 VAL A N 1
ATOM 701 C CA . VAL A 1 93 ? -4.970 -6.891 -4.774 1.00 95.44 93 VAL A CA 1
ATOM 702 C C . VAL A 1 93 ? -3.460 -7.110 -4.768 1.00 95.44 93 VAL A C 1
ATOM 704 O O . VAL A 1 93 ? -2.875 -7.217 -5.841 1.00 95.44 93 VAL A O 1
ATOM 707 N N . VAL A 1 94 ? -2.814 -7.234 -3.601 1.00 93.50 94 VAL A N 1
ATOM 708 C CA . VAL A 1 94 ? -1.351 -7.432 -3.545 1.00 93.50 94 VAL A CA 1
ATOM 709 C C . VAL A 1 94 ? -0.905 -8.713 -4.266 1.00 93.50 94 VAL A C 1
ATOM 711 O O . VAL A 1 94 ? 0.191 -8.749 -4.822 1.00 93.50 94 VAL A O 1
ATOM 714 N N . LEU A 1 95 ? -1.763 -9.738 -4.350 1.00 94.50 95 LEU A N 1
ATOM 715 C CA . LEU A 1 95 ? -1.455 -10.981 -5.066 1.00 94.50 95 LEU A CA 1
ATOM 716 C C . LEU A 1 95 ? -1.300 -10.772 -6.578 1.00 94.50 95 LEU A C 1
ATOM 718 O O . LEU A 1 95 ? -0.596 -11.546 -7.224 1.00 94.50 95 LEU A O 1
ATOM 722 N N . LEU A 1 96 ? -1.882 -9.712 -7.150 1.00 95.31 96 LEU A N 1
ATOM 723 C CA . LEU A 1 96 ? -1.715 -9.382 -8.570 1.00 95.31 96 LEU A CA 1
ATOM 724 C C . LEU A 1 96 ? -0.255 -9.073 -8.924 1.00 95.31 96 LEU A C 1
ATOM 726 O O . LEU A 1 96 ? 0.172 -9.362 -10.041 1.00 95.31 96 LEU A O 1
ATOM 730 N N . ALA A 1 97 ? 0.540 -8.567 -7.974 1.00 93.06 97 ALA A N 1
ATOM 731 C CA . ALA A 1 97 ? 1.967 -8.332 -8.188 1.00 93.06 97 ALA A CA 1
ATOM 732 C C . ALA A 1 97 ? 2.738 -9.626 -8.514 1.00 93.06 97 ALA A C 1
ATOM 734 O O . ALA A 1 97 ? 3.747 -9.569 -9.214 1.00 93.06 97 ALA A O 1
ATOM 735 N N . LEU A 1 98 ? 2.248 -10.796 -8.083 1.00 93.50 98 LEU A N 1
ATOM 736 C CA . LEU A 1 98 ? 2.864 -12.096 -8.382 1.00 93.50 98 LEU A CA 1
ATOM 737 C C . LEU A 1 98 ? 2.773 -12.472 -9.870 1.00 93.50 98 LEU A C 1
ATOM 739 O O . LEU A 1 98 ? 3.537 -13.313 -10.344 1.00 93.50 98 LEU A O 1
ATOM 743 N N . LEU A 1 99 ? 1.869 -11.844 -10.627 1.00 95.56 99 LEU A N 1
ATOM 744 C CA . LEU A 1 99 ? 1.712 -12.079 -12.066 1.00 95.56 99 LEU A CA 1
ATOM 745 C C . LEU A 1 99 ? 2.796 -11.389 -12.905 1.00 95.56 99 LEU A C 1
ATOM 747 O O . LEU A 1 99 ? 2.893 -11.636 -14.107 1.00 95.56 99 LEU A O 1
ATOM 751 N N . VAL A 1 100 ? 3.612 -10.528 -12.294 1.00 96.00 100 VAL A N 1
ATOM 752 C CA . VAL A 1 100 ? 4.667 -9.786 -12.981 1.00 96.00 100 VAL A CA 1
ATOM 753 C C . VAL A 1 100 ? 5.914 -10.657 -13.090 1.00 96.00 100 VAL A C 1
ATOM 755 O O . VAL A 1 100 ? 6.692 -10.795 -12.151 1.00 96.00 100 VAL A O 1
ATOM 758 N N . GLN A 1 101 ? 6.100 -11.245 -14.267 1.00 93.44 101 GLN A N 1
ATOM 759 C CA . GLN A 1 101 ? 7.185 -12.181 -14.569 1.00 93.44 101 GLN A CA 1
ATOM 760 C C . GLN A 1 101 ? 8.077 -11.696 -15.721 1.00 93.44 101 GLN A C 1
ATOM 762 O O . GLN A 1 101 ? 9.183 -12.199 -15.908 1.00 93.44 101 GLN A O 1
ATOM 767 N N . ARG A 1 102 ? 7.603 -10.738 -16.528 1.00 94.25 102 ARG A N 1
ATOM 768 C CA . ARG A 1 102 ? 8.288 -10.247 -17.737 1.00 94.25 102 ARG A CA 1
ATOM 769 C C . ARG A 1 102 ? 8.256 -8.714 -17.828 1.00 94.25 102 ARG A C 1
ATOM 771 O O . ARG A 1 102 ? 7.316 -8.110 -17.311 1.00 94.25 102 ARG A O 1
ATOM 778 N N . PRO A 1 103 ? 9.201 -8.081 -18.553 1.00 90.56 103 PRO A N 1
ATOM 779 C CA . PRO A 1 103 ? 9.255 -6.623 -18.747 1.00 90.56 103 PRO A CA 1
ATOM 780 C C . PRO A 1 103 ? 7.925 -5.978 -19.154 1.00 90.56 103 PRO A C 1
ATOM 782 O O . PRO A 1 103 ? 7.492 -4.998 -18.551 1.00 90.56 103 PRO A O 1
ATOM 785 N N . GLY A 1 104 ? 7.211 -6.584 -20.108 1.00 92.31 104 GLY A N 1
ATOM 786 C CA . GLY A 1 104 ? 5.928 -6.073 -20.603 1.00 92.31 104 GLY A CA 1
ATOM 787 C C . GLY A 1 104 ? 4.767 -6.119 -19.601 1.00 92.31 104 GLY A C 1
ATOM 788 O O . GLY A 1 104 ? 3.674 -5.684 -19.940 1.00 92.31 104 GLY A O 1
ATOM 789 N N . GLN A 1 105 ? 4.963 -6.647 -18.389 1.00 95.81 105 GLN A N 1
ATOM 790 C CA . GLN A 1 105 ? 3.919 -6.805 -17.367 1.00 95.81 105 GLN A CA 1
ATOM 791 C C . GLN A 1 105 ? 4.017 -5.789 -16.224 1.00 95.81 105 GLN A C 1
ATOM 793 O O . GLN A 1 105 ? 3.191 -5.817 -15.315 1.00 95.81 105 GLN A O 1
ATOM 798 N N . LEU A 1 106 ? 4.979 -4.860 -16.254 1.00 95.06 106 LEU A N 1
ATOM 799 C CA . LEU A 1 106 ? 5.149 -3.858 -15.192 1.00 95.06 106 LEU A CA 1
ATOM 800 C C . LEU A 1 106 ? 3.913 -2.970 -14.974 1.00 95.06 106 LEU A C 1
ATOM 802 O O . LEU A 1 106 ? 3.717 -2.460 -13.875 1.00 95.06 106 LEU A O 1
ATOM 806 N N . TYR A 1 107 ? 3.028 -2.846 -15.966 1.00 95.56 107 TYR A N 1
ATOM 807 C CA . TYR A 1 107 ? 1.747 -2.158 -15.791 1.00 95.56 107 TYR A CA 1
ATOM 808 C C . TYR A 1 107 ? 0.876 -2.794 -14.694 1.00 95.56 107 TYR A C 1
ATOM 810 O O . TYR A 1 107 ? 0.183 -2.073 -13.980 1.00 95.56 107 TYR A O 1
ATOM 818 N N . ILE A 1 108 ? 0.947 -4.120 -14.505 1.00 96.81 108 ILE A N 1
ATOM 819 C CA . ILE A 1 108 ? 0.220 -4.826 -13.441 1.00 96.81 108 ILE A CA 1
ATOM 820 C C . ILE A 1 108 ? 0.729 -4.351 -12.079 1.00 96.81 108 ILE A C 1
ATOM 822 O O . ILE A 1 108 ? -0.074 -4.092 -11.185 1.00 96.81 108 ILE A O 1
ATOM 826 N N . LEU A 1 109 ? 2.045 -4.162 -11.931 1.00 96.94 109 LEU A N 1
ATOM 827 C CA . LEU A 1 109 ? 2.644 -3.622 -10.710 1.00 96.94 109 LEU A CA 1
ATOM 828 C C . LEU A 1 109 ? 2.132 -2.203 -10.418 1.00 96.94 109 LEU A C 1
ATOM 830 O O . LEU A 1 109 ? 1.765 -1.910 -9.282 1.00 96.94 109 LEU A O 1
ATOM 834 N N . TYR A 1 110 ? 2.059 -1.338 -11.435 1.00 96.69 110 TYR A N 1
ATOM 835 C CA . TYR A 1 110 ? 1.579 0.041 -11.276 1.00 96.69 110 TYR A CA 1
ATOM 836 C C . TYR A 1 110 ? 0.097 0.100 -10.895 1.00 96.69 110 TYR A C 1
ATOM 838 O O . TYR A 1 110 ? -0.268 0.820 -9.967 1.00 96.69 110 TYR A O 1
ATOM 846 N N . ILE A 1 111 ? -0.749 -0.698 -11.554 1.00 97.31 111 ILE A N 1
ATOM 847 C CA . ILE A 1 111 ? -2.179 -0.805 -11.225 1.00 97.31 111 ILE A CA 1
ATOM 848 C C . ILE A 1 111 ? -2.359 -1.355 -9.808 1.00 97.31 111 ILE A C 1
ATOM 850 O O . ILE A 1 111 ? -3.166 -0.830 -9.044 1.00 97.31 111 ILE A O 1
ATOM 854 N N . THR A 1 112 ? -1.576 -2.370 -9.435 1.00 96.69 112 THR A N 1
ATOM 855 C CA . THR A 1 112 ? -1.595 -2.951 -8.086 1.00 96.69 112 THR A CA 1
ATOM 856 C C . THR A 1 112 ? -1.257 -1.893 -7.038 1.00 96.69 112 THR A C 1
ATOM 858 O O . THR A 1 112 ? -2.006 -1.724 -6.079 1.00 96.69 112 THR A O 1
ATOM 861 N N . ALA A 1 113 ? -0.177 -1.129 -7.234 1.00 96.06 113 ALA A N 1
ATOM 862 C CA . ALA A 1 113 ? 0.224 -0.061 -6.319 1.00 96.06 113 ALA A CA 1
ATOM 863 C C . ALA A 1 113 ? -0.857 1.026 -6.187 1.00 96.06 113 ALA A C 1
ATOM 865 O O . ALA A 1 113 ? -1.199 1.420 -5.070 1.00 96.06 113 ALA A O 1
ATOM 866 N N . PHE A 1 114 ? -1.443 1.453 -7.309 1.00 96.56 114 PHE A N 1
ATOM 867 C CA . PHE A 1 114 ? -2.535 2.427 -7.326 1.00 96.56 114 PHE A CA 1
ATOM 868 C C . PHE A 1 114 ? -3.757 1.930 -6.552 1.00 96.56 114 PHE A C 1
ATOM 870 O O . PHE A 1 114 ? -4.282 2.632 -5.688 1.00 96.56 114 PHE A O 1
ATOM 877 N N . ALA A 1 115 ? -4.189 0.698 -6.815 1.00 95.44 115 ALA A N 1
ATOM 878 C CA . ALA A 1 115 ? -5.337 0.098 -6.149 1.00 95.44 115 ALA A CA 1
ATOM 879 C C . ALA A 1 115 ? -5.095 -0.076 -4.640 1.00 95.44 115 ALA A C 1
ATOM 881 O O . ALA A 1 115 ? -5.975 0.241 -3.841 1.00 95.44 115 ALA A O 1
ATOM 882 N N . LEU A 1 116 ? -3.896 -0.504 -4.227 1.00 94.06 116 LEU A N 1
ATOM 883 C CA . LEU A 1 116 ? -3.536 -0.623 -2.810 1.00 94.06 116 LEU A CA 1
ATOM 884 C C . LEU A 1 116 ? -3.585 0.717 -2.076 1.00 94.06 116 LEU A C 1
ATOM 886 O O . LEU A 1 116 ? -4.050 0.758 -0.935 1.00 94.06 116 LEU A O 1
ATOM 890 N N . MET A 1 117 ? -3.108 1.792 -2.707 1.00 93.56 117 MET A N 1
ATOM 891 C CA . MET A 1 117 ? -3.119 3.128 -2.106 1.00 93.56 117 MET A CA 1
ATOM 892 C C . MET A 1 117 ? -4.514 3.748 -2.115 1.00 93.56 117 MET A C 1
ATOM 894 O O . MET A 1 117 ? -4.903 4.356 -1.124 1.00 93.56 117 MET A O 1
ATOM 898 N N . GLY A 1 118 ? -5.302 3.526 -3.168 1.00 92.69 118 GLY A N 1
ATOM 899 C CA . GLY A 1 118 ? -6.698 3.963 -3.225 1.00 92.69 118 GLY A CA 1
ATOM 900 C C . GLY A 1 118 ? -7.561 3.295 -2.159 1.00 92.69 118 GLY A C 1
ATOM 901 O O . GLY A 1 118 ? -8.268 3.976 -1.426 1.00 92.69 118 GLY A O 1
ATOM 902 N N . LEU A 1 119 ? -7.441 1.974 -1.999 1.00 91.50 119 LEU A N 1
ATOM 903 C CA . LEU A 1 119 ? -8.145 1.237 -0.945 1.00 91.50 119 LEU A CA 1
ATOM 904 C C . LEU A 1 119 ? -7.672 1.617 0.462 1.00 91.50 119 LEU A C 1
ATOM 906 O O . LEU A 1 119 ? -8.443 1.514 1.408 1.00 91.50 119 LEU A O 1
ATOM 910 N N . GLY A 1 120 ? -6.409 2.022 0.612 1.00 86.50 120 GLY A N 1
ATOM 911 C CA . GLY A 1 120 ? -5.871 2.521 1.877 1.00 86.50 120 GLY A CA 1
ATOM 912 C C . GLY A 1 120 ? -6.305 3.946 2.226 1.00 86.50 120 GLY A C 1
ATOM 913 O O . GLY A 1 120 ? -6.116 4.352 3.368 1.00 86.50 120 GLY A O 1
ATOM 914 N N . ALA A 1 121 ? -6.851 4.692 1.263 1.00 85.25 121 ALA A N 1
ATOM 915 C CA . ALA A 1 121 ? -7.415 6.022 1.473 1.00 85.25 121 ALA A CA 1
ATOM 916 C C . ALA A 1 121 ? -8.907 5.989 1.862 1.00 85.25 121 ALA A C 1
ATOM 918 O O . ALA A 1 121 ? -9.474 7.049 2.124 1.00 85.25 121 ALA A O 1
ATOM 919 N N . LEU A 1 122 ? -9.533 4.802 1.851 1.00 82.31 122 LEU A N 1
ATOM 920 C CA . LEU A 1 122 ? -10.881 4.526 2.365 1.00 82.31 122 LEU A CA 1
ATOM 921 C C . LEU A 1 122 ? -10.874 4.244 3.873 1.00 82.31 122 LEU A C 1
ATOM 923 O O . LEU A 1 122 ? -9.810 3.907 4.438 1.00 82.31 122 LEU A O 1
#

pLDDT: mean 89.49, std 9.87, range [39.97, 97.31]

Foldseek 3Di:
DDDPPPDPVVQCVPPVSVVVVVVVVVVVVVVVVLVVVLLVLLVVAAPDSVVLVVLLVCLQVVLLVCLVVVVVVCVVDPVVVLVVVLVVVLVVLSVQVVVRDHNVCNVSVSPSNNSNNNSVSD